Protein AF-A0A8D1FJR1-F1 (afdb_monomer)

Foldseek 3Di:
DVDDDDFKDADADPVQQPDDDPCQLVVLLVVLVVVCVPDDDDPPPRHPQQSVLSSCLSRCGNVDNPRDSVNVVVCRVPRIDGPDPVSVCVVCVVVVVVVVVVVVVVVVVVVVVVVVVVVVVVVVVVPPPDPPPPPDDDDDPDDPPDDDPDDDD

Solvent-accessible surface area (backbone atoms only — not comparable to full-atom values): 9271 Å² total; per-residue (Å²): 122,98,63,75,83,79,43,59,49,61,86,81,62,79,86,41,48,63,40,86,57,102,51,28,65,60,49,21,47,48,53,31,48,62,61,50,72,78,52,87,72,42,89,86,83,53,37,74,51,46,44,52,16,46,19,38,27,64,16,21,40,74,80,34,69,79,56,38,46,67,57,52,50,52,46,42,67,73,68,30,45,60,75,39,72,69,34,48,48,67,66,46,47,66,57,53,52,53,51,52,50,53,51,50,53,51,49,52,53,52,51,50,52,51,51,52,51,52,51,53,49,54,51,55,59,71,67,49,74,74,81,74,84,72,79,83,79,83,90,75,99,78,80,86,79,81,75,79,87,78,82,83,132

InterPro domains:
  IPR008496 TMEM222/RTE1 [PF05608] (1-80)
  IPR008496 TMEM222/RTE1 [PTHR20921] (1-108)

Sequence (153 aa):
MAFGKPAKYWKLDPAQVYASGPNAWDTAVHDASEEYKHRMHSLCCDNCHSHVALALNLMRYNNSTNWNMVTLCFFCLLYGKYVSIGAFVKTWLPFVLLLGIILTVSLVFNLRRGLHFVSHWSLRSSLCPLPRLVTHTHPGPDTLCWKSLSFPL

Organism: Sus scrofa (NCBI:txid9823)

pLDDT: mean 74.68, std 17.67, range [37.53, 96.38]

Secondary structure (DSSP, 8-state):
--S-S-SEE----GGG--SSSTTHHHHHHHHHHHHHTTSPPPTTTS-HHHHHHHHHHHTTGGG-S---HHHHHHHHHHHPEES-HHHHHHHHHHHHHHHHHHHHHHHHHHHHHHHHHHHHHHHHHHTS------------S------------

Radius of gyration: 33.85 Å; Cα contacts (8 Å, |Δi|>4): 89; chains: 1; bounding box: 92×32×69 Å

Structure (mmCIF, N/CA/C/O backbone):
data_AF-A0A8D1FJR1-F1
#
_entry.id   AF-A0A8D1FJR1-F1
#
loop_
_atom_site.group_PDB
_atom_site.id
_atom_site.type_symbol
_atom_site.label_atom_id
_atom_site.label_alt_id
_atom_site.label_comp_id
_atom_site.label_asym_id
_atom_site.label_entity_id
_atom_site.label_seq_id
_atom_site.pdbx_PDB_ins_code
_atom_site.Cartn_x
_atom_site.Cartn_y
_atom_site.Cartn_z
_atom_site.occupancy
_atom_site.B_iso_or_equiv
_atom_site.auth_seq_id
_atom_site.auth_comp_id
_atom_site.auth_asym_id
_atom_site.auth_atom_id
_atom_site.pdbx_PDB_model_num
ATOM 1 N N . MET A 1 1 ? -15.713 6.822 -6.556 1.00 45.91 1 MET A N 1
ATOM 2 C CA . MET A 1 1 ? -14.329 6.596 -6.084 1.00 45.91 1 MET A CA 1
ATOM 3 C C . MET A 1 1 ? -13.393 7.154 -7.143 1.00 45.91 1 MET A C 1
ATOM 5 O O . MET A 1 1 ? -13.550 6.785 -8.297 1.00 45.91 1 MET A O 1
ATOM 9 N N . ALA A 1 2 ? -12.495 8.076 -6.785 1.00 50.75 2 ALA A N 1
ATOM 10 C CA . ALA A 1 2 ? -11.534 8.666 -7.731 1.00 50.75 2 ALA A CA 1
ATOM 11 C C . ALA A 1 2 ? -10.435 7.673 -8.159 1.00 50.75 2 ALA A C 1
ATOM 13 O O . ALA A 1 2 ? -9.815 7.823 -9.206 1.00 50.75 2 ALA A O 1
ATOM 14 N N . PHE A 1 3 ? -10.233 6.626 -7.359 1.00 58.62 3 PHE A N 1
ATOM 15 C CA . PHE A 1 3 ? -9.315 5.532 -7.635 1.00 58.62 3 PHE A CA 1
ATOM 16 C C . PHE A 1 3 ? -10.096 4.355 -8.232 1.00 58.62 3 PHE A C 1
ATOM 18 O O . PHE A 1 3 ? -11.212 4.059 -7.800 1.00 58.62 3 PHE A O 1
ATOM 25 N N . GLY A 1 4 ? -9.531 3.723 -9.265 1.00 69.44 4 GLY A N 1
ATOM 26 C CA . GLY A 1 4 ? -10.130 2.569 -9.938 1.00 69.44 4 GLY A CA 1
ATOM 27 C C . GLY A 1 4 ? -10.248 1.336 -9.033 1.00 69.44 4 GLY A C 1
ATOM 28 O O . GLY A 1 4 ? -10.011 1.389 -7.828 1.00 69.44 4 GLY A O 1
ATOM 29 N N . LYS A 1 5 ? -10.602 0.186 -9.620 1.00 77.81 5 LYS A N 1
ATOM 30 C CA . LYS A 1 5 ? -10.722 -1.070 -8.862 1.00 77.81 5 LYS A CA 1
ATOM 31 C C . LYS A 1 5 ? -9.396 -1.404 -8.149 1.00 77.81 5 LYS A C 1
ATOM 33 O O . LYS A 1 5 ? -8.348 -1.336 -8.796 1.00 77.81 5 LYS A O 1
ATOM 38 N N . PRO A 1 6 ? -9.425 -1.789 -6.859 1.00 82.00 6 PRO A N 1
ATOM 39 C CA . PRO A 1 6 ? -8.216 -2.114 -6.113 1.00 82.00 6 PRO A CA 1
ATOM 40 C C . PRO A 1 6 ? -7.491 -3.303 -6.752 1.00 82.00 6 PRO A C 1
ATOM 42 O O . PRO A 1 6 ? -8.107 -4.304 -7.115 1.00 82.00 6 PRO A O 1
ATOM 45 N N . ALA A 1 7 ? -6.170 -3.193 -6.889 1.00 85.31 7 ALA A N 1
ATOM 46 C CA . ALA A 1 7 ? -5.325 -4.254 -7.443 1.00 85.31 7 ALA A CA 1
ATOM 47 C C . ALA A 1 7 ? -4.788 -5.207 -6.360 1.00 85.31 7 ALA A C 1
ATOM 49 O O . ALA A 1 7 ? -4.524 -6.382 -6.629 1.00 85.31 7 ALA A O 1
ATOM 50 N N . LYS A 1 8 ? -4.642 -4.699 -5.132 1.00 87.94 8 LYS A N 1
ATOM 51 C CA . LYS A 1 8 ? -4.019 -5.374 -3.993 1.00 87.94 8 LYS A CA 1
ATOM 52 C C . LYS A 1 8 ? -4.717 -4.954 -2.698 1.00 87.94 8 LYS A C 1
ATOM 54 O O . LYS A 1 8 ? -5.144 -3.808 -2.592 1.00 87.94 8 LYS A O 1
ATOM 59 N N . TYR A 1 9 ? -4.830 -5.864 -1.737 1.00 89.31 9 TYR A N 1
ATOM 60 C CA . TYR A 1 9 ? -5.407 -5.598 -0.417 1.00 89.31 9 TYR A CA 1
ATOM 61 C C . TYR A 1 9 ? -4.596 -6.290 0.676 1.00 89.31 9 TYR A C 1
ATOM 63 O O . TYR A 1 9 ? -4.046 -7.366 0.456 1.00 89.31 9 TYR A O 1
ATOM 71 N N . TRP A 1 10 ? -4.553 -5.700 1.865 1.00 90.06 10 TRP A N 1
ATOM 72 C CA . TRP A 1 10 ? -4.024 -6.341 3.064 1.00 90.06 10 TRP A CA 1
ATOM 73 C C . TRP A 1 10 ? -5.179 -6.540 4.046 1.00 90.06 10 TRP A C 1
ATOM 75 O O . TRP A 1 10 ? -5.860 -5.582 4.403 1.00 90.06 10 TRP A O 1
ATOM 85 N N . LYS A 1 11 ? -5.462 -7.798 4.402 1.00 89.25 11 LYS A N 1
ATOM 86 C CA . LYS A 1 11 ? -6.546 -8.139 5.328 1.00 89.25 11 LYS A CA 1
ATOM 87 C C . LYS A 1 11 ? -6.000 -8.103 6.753 1.00 89.25 11 LYS A C 1
ATOM 89 O O . LYS A 1 11 ? -5.075 -8.847 7.063 1.00 89.25 11 LYS A O 1
ATOM 94 N N . LEU A 1 12 ? -6.587 -7.245 7.578 1.00 88.25 12 LEU A N 1
ATOM 95 C CA . LEU A 1 12 ? -6.274 -7.122 8.997 1.00 88.25 12 LEU A CA 1
ATOM 96 C C . LEU A 1 12 ? -7.075 -8.144 9.810 1.00 88.25 12 LEU A C 1
ATOM 98 O O . LEU A 1 12 ? -8.168 -8.547 9.400 1.00 88.25 12 LEU A O 1
ATOM 102 N N . ASP A 1 13 ? -6.516 -8.563 10.939 1.00 87.62 13 ASP A N 1
ATOM 103 C CA . ASP A 1 13 ? -7.135 -9.499 11.872 1.00 87.62 13 ASP A CA 1
ATOM 104 C C . ASP A 1 13 ? -7.748 -8.727 13.055 1.00 87.62 13 ASP A C 1
ATOM 106 O O . ASP A 1 13 ? -7.003 -8.133 13.839 1.00 87.62 13 ASP A O 1
ATOM 110 N N . PRO A 1 14 ? -9.084 -8.732 13.221 1.00 84.12 14 PRO A N 1
ATOM 111 C CA . PRO A 1 14 ? -9.747 -8.061 14.338 1.00 84.12 14 PRO A CA 1
ATOM 112 C C . PRO A 1 14 ? -9.270 -8.530 15.719 1.00 84.12 14 PRO A C 1
ATOM 114 O O . PRO A 1 14 ? -9.342 -7.760 16.672 1.00 84.12 14 PRO A O 1
ATOM 117 N N . ALA A 1 15 ? -8.740 -9.754 15.843 1.00 84.75 15 ALA A N 1
ATOM 118 C CA . ALA A 1 15 ? -8.204 -10.259 17.108 1.00 84.75 15 ALA A CA 1
ATOM 119 C C . ALA A 1 15 ? -6.952 -9.499 17.586 1.00 84.75 15 ALA A C 1
ATOM 121 O O . ALA A 1 15 ? -6.578 -9.593 18.752 1.00 84.75 15 ALA A O 1
ATOM 122 N N . GLN A 1 16 ? -6.301 -8.733 16.704 1.00 84.00 16 GLN A N 1
ATOM 123 C CA . GLN A 1 16 ? -5.125 -7.924 17.034 1.00 84.00 16 GLN A CA 1
ATOM 124 C C . GLN A 1 16 ? -5.477 -6.528 17.576 1.00 84.00 16 GLN A C 1
ATOM 126 O O . GLN A 1 16 ? -4.577 -5.720 17.826 1.00 84.00 16 GLN A O 1
ATOM 131 N N . VAL A 1 17 ? -6.764 -6.225 17.758 1.00 86.00 17 VAL A N 1
ATOM 132 C CA . VAL A 1 17 ? -7.228 -4.995 18.408 1.00 86.00 17 VAL A CA 1
ATOM 133 C C . VAL A 1 17 ? -7.027 -5.107 19.910 1.00 86.00 17 VAL A C 1
ATOM 135 O O . VAL A 1 17 ? -7.557 -6.009 20.550 1.00 86.00 17 VAL A O 1
ATOM 138 N N . TYR A 1 18 ? -6.280 -4.163 20.479 1.00 79.94 18 TYR A N 1
ATOM 139 C CA . TYR A 1 18 ? -6.034 -4.122 21.921 1.00 79.94 18 TYR A CA 1
ATOM 140 C C . TYR A 1 18 ? -7.032 -3.221 22.668 1.00 79.94 18 TYR A C 1
ATOM 142 O O . TYR A 1 18 ? -7.154 -3.304 23.888 1.00 79.94 18 TYR A O 1
ATOM 150 N N . ALA A 1 19 ? -7.738 -2.332 21.963 1.00 70.81 19 ALA A N 1
ATOM 151 C CA . ALA A 1 19 ? -8.724 -1.447 22.573 1.00 70.81 19 ALA A CA 1
ATOM 152 C C . ALA A 1 19 ? -9.901 -2.235 23.191 1.00 70.81 19 ALA A C 1
ATOM 154 O O . ALA A 1 19 ? -10.455 -3.149 22.582 1.00 70.81 19 ALA A O 1
ATOM 155 N N . SER A 1 20 ? -10.265 -1.886 24.427 1.00 62.00 20 SER A N 1
ATOM 156 C CA . SER A 1 20 ? -11.249 -2.617 25.230 1.00 62.00 20 SER A CA 1
ATOM 157 C C . SER A 1 20 ? -12.675 -2.436 24.700 1.00 62.00 20 SER A C 1
ATOM 159 O O . SER A 1 20 ? -13.222 -1.338 24.761 1.00 62.00 20 SER A O 1
ATOM 161 N N . GLY A 1 21 ? -13.306 -3.523 24.251 1.00 67.81 21 GLY A N 1
ATOM 162 C CA . GLY A 1 21 ? -14.746 -3.587 23.983 1.00 67.81 21 GLY A CA 1
ATOM 163 C C . GLY A 1 21 ? -15.101 -4.313 22.678 1.00 67.81 21 GLY A C 1
ATOM 164 O O . GLY A 1 21 ? -14.324 -4.272 21.726 1.00 67.81 21 GLY A O 1
ATOM 165 N N . PRO A 1 22 ? -16.287 -4.949 22.593 1.00 70.62 22 PRO A N 1
ATOM 166 C CA . PRO A 1 22 ? -16.710 -5.722 21.417 1.00 70.62 22 PRO A CA 1
ATOM 167 C C . PRO A 1 22 ? -16.817 -4.887 20.129 1.00 70.62 22 PRO A C 1
ATOM 169 O O . PRO A 1 22 ? -16.775 -5.450 19.042 1.00 70.62 22 PRO A O 1
ATOM 172 N N . ASN A 1 23 ? -16.895 -3.557 20.254 1.00 82.44 23 ASN A N 1
ATOM 173 C CA . ASN A 1 23 ? -17.061 -2.618 19.141 1.00 82.44 23 ASN A CA 1
ATOM 174 C C . ASN A 1 23 ? -15.835 -1.713 18.931 1.00 82.44 23 ASN A C 1
ATOM 176 O O . ASN A 1 23 ? -15.922 -0.727 18.206 1.00 82.44 23 ASN A O 1
ATOM 180 N N . ALA A 1 24 ? -14.695 -2.007 19.567 1.00 83.88 24 ALA A N 1
ATOM 181 C CA . ALA A 1 24 ? -13.534 -1.116 19.552 1.00 83.88 24 ALA A CA 1
ATOM 182 C C . ALA A 1 24 ? -13.000 -0.829 18.135 1.00 83.88 24 ALA A C 1
ATOM 184 O O . ALA A 1 24 ? -12.530 0.274 17.862 1.00 83.88 24 ALA A O 1
ATOM 185 N N . TRP A 1 25 ? -13.120 -1.799 17.223 1.00 86.88 25 TRP A N 1
ATOM 186 C CA . TRP A 1 25 ? -12.813 -1.614 15.804 1.00 86.88 25 TRP A CA 1
ATOM 187 C C . TRP A 1 25 ? -13.731 -0.571 15.154 1.00 86.88 25 TRP A C 1
ATOM 189 O O . TRP A 1 25 ? -13.249 0.399 14.571 1.00 86.88 25 TRP A O 1
ATOM 199 N N . ASP A 1 26 ? -15.047 -0.752 15.279 1.00 87.12 26 ASP A N 1
ATOM 200 C CA . ASP A 1 26 ? -16.043 0.114 14.644 1.00 87.12 26 ASP A CA 1
ATOM 201 C C . ASP A 1 26 ? -16.015 1.528 15.225 1.00 87.12 26 ASP A C 1
ATOM 203 O O . ASP A 1 26 ? -16.068 2.499 14.472 1.00 87.12 26 ASP A O 1
ATOM 207 N N . THR A 1 27 ? -15.851 1.656 16.546 1.00 87.88 27 THR A N 1
ATOM 208 C CA . THR A 1 27 ? -15.680 2.950 17.216 1.00 87.88 27 THR A CA 1
ATOM 209 C C . THR A 1 27 ? -14.431 3.668 16.711 1.00 87.88 27 THR A C 1
ATOM 211 O O . THR A 1 27 ? -14.524 4.816 16.298 1.00 87.88 27 THR A O 1
ATOM 214 N N . ALA A 1 28 ? -13.281 2.994 16.632 1.00 86.69 28 ALA A N 1
ATOM 215 C CA . ALA A 1 28 ? -12.053 3.617 16.139 1.00 86.69 28 ALA A CA 1
ATOM 216 C C . ALA A 1 28 ? -12.146 4.051 14.664 1.00 86.69 28 ALA A C 1
ATOM 218 O O . ALA A 1 28 ? -11.612 5.094 14.285 1.00 86.69 28 ALA A O 1
ATOM 219 N N . VAL A 1 29 ? -12.828 3.269 13.819 1.00 87.56 29 VAL A N 1
ATOM 220 C CA . VAL A 1 29 ? -13.085 3.640 12.418 1.00 87.56 29 VAL A CA 1
ATOM 221 C C . VAL A 1 29 ? -14.044 4.830 12.333 1.00 87.56 29 VAL A C 1
ATOM 223 O O . VAL A 1 29 ? -13.835 5.724 11.506 1.00 87.56 29 VAL A O 1
ATOM 226 N N . HIS A 1 30 ? -15.076 4.861 13.178 1.00 87.38 30 HIS A N 1
ATOM 227 C CA . HIS A 1 30 ? -16.019 5.972 13.263 1.00 87.38 30 HIS A CA 1
ATOM 228 C C . HIS A 1 30 ? -15.320 7.261 13.705 1.00 87.38 30 HIS A C 1
ATOM 230 O O . HIS A 1 30 ? -15.387 8.257 12.990 1.00 87.38 30 HIS A O 1
ATOM 236 N N . ASP A 1 31 ? -14.558 7.213 14.796 1.00 85.31 31 ASP A N 1
ATOM 237 C CA . ASP A 1 31 ? -13.827 8.355 15.346 1.00 85.31 31 ASP A CA 1
ATOM 238 C C . ASP A 1 31 ? -12.796 8.898 14.349 1.00 85.31 31 ASP A C 1
ATOM 240 O O . ASP A 1 31 ? -12.714 10.104 14.119 1.00 85.31 31 ASP A O 1
ATOM 244 N N . ALA A 1 32 ? -12.058 8.016 13.663 1.00 85.12 32 ALA A N 1
ATOM 245 C CA . ALA A 1 32 ? -11.149 8.436 12.599 1.00 85.12 32 ALA A CA 1
ATOM 246 C C . ALA A 1 32 ? -11.890 9.129 11.443 1.00 85.12 32 ALA A C 1
ATOM 248 O O . ALA A 1 32 ? -11.370 10.068 10.842 1.00 85.12 32 ALA A O 1
ATOM 249 N N . SER A 1 33 ? -13.102 8.674 11.114 1.00 83.50 33 SER A N 1
ATOM 250 C CA . SER A 1 33 ? -13.932 9.282 10.065 1.00 83.50 33 SER A CA 1
ATOM 251 C C . SER A 1 33 ? -14.472 10.649 10.485 1.00 83.50 33 SER A C 1
ATOM 253 O O . SER A 1 33 ? -14.483 11.573 9.672 1.00 83.50 33 SER A O 1
ATOM 255 N N . GLU A 1 34 ? -14.857 10.798 11.752 1.00 82.12 34 GLU A N 1
ATOM 256 C CA . GLU A 1 34 ? -15.284 12.067 12.344 1.00 82.12 34 GLU A CA 1
ATOM 257 C C . GLU A 1 34 ? -14.145 13.094 12.395 1.00 82.12 34 GLU A C 1
ATOM 259 O O . GLU A 1 34 ? -14.374 14.266 12.106 1.00 82.12 34 GLU A O 1
ATOM 264 N N . GLU A 1 35 ? -12.913 12.665 12.671 1.00 77.44 35 GLU A N 1
ATOM 265 C CA . GLU A 1 35 ? -11.723 13.527 12.623 1.00 77.44 35 GLU A CA 1
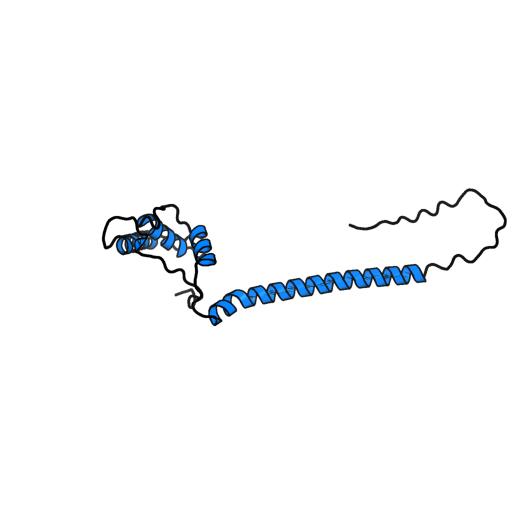ATOM 266 C C . GLU A 1 35 ? -11.411 13.978 11.184 1.00 77.44 35 GLU A C 1
ATOM 268 O O . GLU A 1 35 ? -11.132 15.149 10.912 1.00 77.44 35 GLU A O 1
ATOM 273 N N . TYR A 1 36 ? -11.506 13.060 10.218 1.00 69.94 36 TYR A N 1
ATOM 274 C CA . TYR A 1 36 ? -11.186 13.353 8.819 1.00 69.94 36 TYR A CA 1
ATOM 275 C C . TYR A 1 36 ? -12.276 14.131 8.071 1.00 69.94 36 TYR A C 1
ATOM 277 O O . TYR A 1 36 ? -11.968 14.743 7.046 1.00 69.94 36 TYR A O 1
ATOM 285 N N . LYS A 1 37 ? -13.525 14.187 8.562 1.00 69.19 37 LYS A N 1
ATOM 286 C CA . LYS A 1 37 ? -14.608 14.939 7.892 1.00 69.19 37 LYS A CA 1
ATOM 287 C C . LYS A 1 37 ? -14.371 16.452 7.857 1.00 69.19 37 LYS A C 1
ATOM 289 O O . LYS A 1 37 ? -14.886 17.129 6.972 1.00 69.19 37 LYS A O 1
ATOM 294 N N . HIS A 1 38 ? -13.590 16.974 8.803 1.00 63.31 38 HIS A N 1
ATOM 295 C CA . HIS A 1 38 ? -13.315 18.408 8.948 1.00 63.31 38 HIS A CA 1
ATOM 296 C C . HIS A 1 38 ? -12.029 18.859 8.239 1.00 63.31 38 HIS A C 1
ATOM 298 O O . HIS A 1 38 ? -11.741 20.053 8.177 1.00 63.31 38 HIS A O 1
ATOM 304 N N . ARG A 1 39 ? -11.240 17.926 7.686 1.00 54.97 39 ARG A N 1
ATOM 305 C CA . ARG A 1 39 ? -9.940 18.204 7.053 1.00 54.97 39 ARG A CA 1
ATOM 306 C C . ARG A 1 39 ? -10.097 18.201 5.524 1.00 54.97 39 ARG A C 1
ATOM 308 O O . ARG A 1 39 ? -10.525 17.214 4.926 1.00 54.97 39 ARG A O 1
ATOM 315 N N . MET A 1 40 ? -9.747 19.307 4.856 1.00 46.41 40 MET A N 1
ATOM 316 C CA . MET A 1 40 ? -9.672 19.341 3.386 1.00 46.41 40 MET A CA 1
ATOM 317 C C . MET A 1 40 ? -8.576 18.380 2.904 1.00 46.41 40 MET A C 1
ATOM 319 O O . MET A 1 40 ? -7.401 18.540 3.227 1.00 46.41 40 MET A O 1
ATOM 323 N N . HIS A 1 41 ? -8.969 17.371 2.127 1.00 51.88 41 HIS A N 1
ATOM 324 C CA . HIS A 1 41 ? -8.100 16.276 1.707 1.00 51.88 41 HIS A CA 1
ATOM 325 C C . HIS A 1 41 ? -7.152 16.713 0.580 1.00 51.88 41 HIS A C 1
ATOM 327 O O . HIS A 1 41 ? -7.589 17.001 -0.535 1.00 51.88 41 HIS A O 1
ATOM 333 N N . SER A 1 42 ? -5.843 16.702 0.839 1.00 49.53 42 SER A N 1
ATOM 334 C CA . SER A 1 42 ? -4.822 16.798 -0.211 1.00 49.53 42 SER A CA 1
ATOM 335 C C . SER A 1 42 ? -4.434 15.394 -0.672 1.00 49.53 42 SER A C 1
ATOM 337 O O . SER A 1 42 ? -3.891 14.612 0.108 1.00 49.53 42 SER A O 1
ATOM 339 N N . LEU A 1 43 ? -4.680 15.096 -1.955 1.00 53.94 43 LEU A N 1
ATOM 340 C CA . LEU A 1 43 ? -4.560 13.777 -2.605 1.00 53.94 43 LEU A CA 1
ATOM 341 C C . LEU A 1 43 ? -3.225 13.036 -2.348 1.00 53.94 43 LEU A C 1
ATOM 343 O O . LEU A 1 43 ? -3.182 11.811 -2.444 1.00 53.94 43 LEU A O 1
ATOM 347 N N . CYS A 1 44 ? -2.152 13.759 -2.005 1.00 46.28 44 CYS A N 1
ATOM 348 C CA . CYS A 1 44 ? -0.806 13.206 -1.838 1.00 46.28 44 CYS A CA 1
ATOM 349 C C . CYS A 1 44 ? -0.237 13.246 -0.406 1.00 46.28 44 CYS A C 1
ATOM 351 O O . CYS A 1 44 ? 0.674 12.470 -0.139 1.00 46.28 44 CYS A O 1
ATOM 353 N N . CYS A 1 45 ? -0.748 14.079 0.513 1.00 43.00 45 CYS A N 1
ATOM 354 C CA . CYS A 1 45 ? -0.094 14.303 1.822 1.00 43.00 45 CYS A CA 1
ATOM 355 C C . CYS A 1 45 ? -1.014 14.153 3.053 1.00 43.00 45 CYS A C 1
ATOM 357 O O . CYS A 1 45 ? -0.502 13.988 4.152 1.00 43.00 45 CYS A O 1
ATOM 359 N N . ASP A 1 46 ? -2.341 14.127 2.879 1.00 53.34 46 ASP A N 1
ATOM 360 C CA . ASP A 1 46 ? -3.342 13.858 3.933 1.00 53.34 46 ASP A CA 1
ATOM 361 C C . ASP A 1 46 ? -4.463 13.006 3.307 1.00 53.34 46 ASP A C 1
ATOM 363 O O . ASP A 1 46 ? -5.550 13.473 2.964 1.00 53.34 46 ASP A O 1
ATOM 367 N N . ASN A 1 47 ? -4.119 11.751 3.017 1.00 63.72 47 ASN A N 1
ATOM 368 C CA . ASN A 1 47 ? -4.900 10.838 2.187 1.00 63.72 47 ASN A CA 1
ATOM 369 C C . ASN A 1 47 ? -5.590 9.741 3.022 1.00 63.72 47 ASN A C 1
ATOM 371 O O . ASN A 1 47 ? -5.510 9.695 4.250 1.00 63.72 47 ASN A O 1
ATOM 375 N N . CYS A 1 48 ? -6.224 8.807 2.314 1.00 69.56 48 CYS A N 1
ATOM 376 C CA . CYS A 1 48 ? -6.902 7.634 2.861 1.00 69.56 48 CYS A CA 1
ATOM 377 C C . CYS A 1 48 ? -6.001 6.777 3.771 1.00 69.56 48 CYS A C 1
ATOM 379 O O . CYS A 1 48 ? -6.485 6.146 4.701 1.00 69.56 48 CYS A O 1
ATOM 381 N N . HIS A 1 49 ? -4.690 6.739 3.526 1.00 77.50 49 HIS A N 1
ATOM 382 C CA . HIS A 1 49 ? -3.746 5.979 4.342 1.00 77.50 49 HIS A CA 1
ATOM 383 C C . HIS A 1 49 ? -3.456 6.644 5.690 1.00 77.50 49 HIS A C 1
ATOM 385 O O . HIS A 1 49 ? -3.221 5.917 6.649 1.00 77.50 49 HIS A O 1
ATOM 391 N N . SER A 1 50 ? -3.501 7.978 5.809 1.00 79.00 50 SER A N 1
ATOM 392 C CA . SER A 1 50 ? -3.408 8.613 7.135 1.00 79.00 50 SER A CA 1
ATOM 393 C C . SER A 1 50 ? -4.685 8.412 7.948 1.00 79.00 50 SER A C 1
ATOM 395 O O . SER A 1 50 ? -4.591 8.202 9.152 1.00 79.00 50 SER A O 1
ATOM 397 N N . HIS A 1 51 ? -5.858 8.377 7.303 1.00 83.38 51 HIS A N 1
ATOM 398 C CA . HIS A 1 51 ? -7.112 7.981 7.961 1.00 83.38 51 HIS A CA 1
ATOM 399 C C . HIS A 1 51 ? -7.037 6.547 8.499 1.00 83.38 51 HIS A C 1
ATOM 401 O O . HIS A 1 51 ? -7.292 6.316 9.679 1.00 83.38 51 HIS A O 1
ATOM 407 N N . VAL A 1 52 ? -6.582 5.597 7.675 1.00 85.75 52 VAL A N 1
ATOM 408 C CA . VAL A 1 52 ? -6.371 4.207 8.113 1.00 85.75 52 VAL A CA 1
ATOM 409 C C . VAL A 1 52 ? -5.325 4.131 9.230 1.00 85.75 52 VAL A C 1
ATOM 411 O O . VAL A 1 52 ? -5.520 3.397 10.194 1.00 85.75 52 VAL A O 1
ATOM 414 N N . ALA A 1 53 ? -4.237 4.901 9.150 1.00 87.81 53 ALA A N 1
ATOM 415 C CA . ALA A 1 53 ? -3.224 4.949 10.204 1.00 87.81 53 ALA A CA 1
ATOM 416 C C . ALA A 1 53 ? -3.798 5.471 11.528 1.00 87.81 53 ALA A C 1
ATOM 418 O O . ALA A 1 53 ? -3.532 4.892 12.579 1.00 87.81 53 ALA A O 1
ATOM 419 N N . LEU A 1 54 ? -4.617 6.525 11.477 1.00 86.44 54 LEU A N 1
ATOM 420 C CA . LEU A 1 54 ? -5.302 7.068 12.644 1.00 86.44 54 LEU A CA 1
ATOM 421 C C . LEU A 1 54 ? -6.238 6.030 13.267 1.00 86.44 54 LEU A C 1
ATOM 423 O O . LEU A 1 54 ? -6.139 5.783 14.465 1.00 86.44 54 LEU A O 1
ATOM 427 N N . ALA A 1 55 ? -7.077 5.369 12.464 1.00 87.56 55 ALA A N 1
ATOM 428 C CA . ALA A 1 55 ? -7.959 4.313 12.954 1.00 87.56 55 ALA A CA 1
ATOM 429 C C . ALA A 1 55 ? -7.163 3.195 13.651 1.00 87.56 55 ALA A C 1
ATOM 431 O O . ALA A 1 55 ? -7.514 2.780 14.755 1.00 87.56 55 ALA A O 1
ATOM 432 N N . LEU A 1 56 ? -6.051 2.748 13.050 1.00 88.06 56 LEU A N 1
ATOM 433 C CA . LEU A 1 56 ? -5.176 1.720 13.628 1.00 88.06 56 LEU A CA 1
ATOM 434 C C . LEU A 1 56 ? -4.527 2.155 14.946 1.00 88.06 56 LEU A C 1
ATOM 436 O O . LEU A 1 56 ? -4.389 1.340 15.860 1.00 88.06 56 LEU A O 1
ATOM 440 N N . ASN A 1 57 ? -4.159 3.432 15.060 1.00 89.06 57 ASN A N 1
ATOM 441 C CA . ASN A 1 57 ? -3.627 4.002 16.294 1.00 89.06 57 ASN A CA 1
ATOM 442 C C . ASN A 1 57 ? -4.690 4.068 17.396 1.00 89.06 57 ASN A C 1
ATOM 444 O O . ASN A 1 57 ? -4.402 3.679 18.527 1.00 89.06 57 ASN A O 1
ATOM 448 N N . LEU A 1 58 ? -5.915 4.497 17.069 1.00 86.69 58 LEU A N 1
ATOM 449 C CA . LEU A 1 58 ? -7.035 4.576 18.015 1.00 86.69 58 LEU A CA 1
ATOM 450 C C . LEU A 1 58 ? -7.409 3.195 18.572 1.00 86.69 58 LEU A C 1
ATOM 452 O O . LEU A 1 58 ? -7.590 3.042 19.778 1.00 86.69 58 LEU A O 1
ATOM 456 N N . MET A 1 59 ? -7.433 2.163 17.723 1.00 88.38 59 MET A N 1
ATOM 457 C CA . MET A 1 59 ? -7.717 0.786 18.153 1.00 88.38 59 MET A CA 1
ATOM 458 C C . MET A 1 59 ? -6.504 0.054 18.758 1.00 88.38 59 MET A C 1
ATOM 460 O O . MET A 1 59 ? -6.613 -1.113 19.146 1.00 88.38 59 MET A O 1
ATOM 464 N N . ARG A 1 60 ? -5.338 0.717 18.830 1.00 86.75 60 ARG A N 1
ATOM 465 C CA . ARG A 1 60 ? -4.062 0.140 19.288 1.00 86.75 60 ARG A CA 1
ATOM 466 C C . ARG A 1 60 ? -3.748 -1.191 18.599 1.00 86.75 60 ARG A C 1
ATOM 468 O O . ARG A 1 60 ? -3.399 -2.177 19.254 1.00 86.75 60 ARG A O 1
ATOM 475 N N . TYR A 1 61 ? -3.914 -1.228 17.278 1.00 87.62 61 TYR A N 1
ATOM 476 C CA . TYR A 1 61 ? -3.744 -2.446 16.492 1.00 87.62 61 TYR A CA 1
ATOM 477 C C . TYR A 1 61 ? -2.323 -3.002 16.663 1.00 87.62 61 TYR A C 1
ATOM 479 O O . TYR A 1 61 ? -1.338 -2.270 16.517 1.00 87.62 61 TYR A O 1
ATOM 487 N N . ASN A 1 62 ? -2.219 -4.295 16.981 1.00 87.81 62 ASN A N 1
ATOM 488 C CA . ASN A 1 62 ? -0.965 -4.984 17.302 1.00 87.81 62 ASN A CA 1
ATOM 489 C C . ASN A 1 62 ? -0.173 -4.320 18.452 1.00 87.81 62 ASN A C 1
ATOM 491 O O . ASN A 1 62 ? 1.054 -4.242 18.416 1.00 87.81 62 ASN A O 1
ATOM 495 N N . ASN A 1 63 ? -0.886 -3.778 19.447 1.00 86.62 63 ASN A N 1
ATOM 496 C CA . ASN A 1 63 ? -0.331 -3.040 20.586 1.00 86.62 63 ASN A CA 1
ATOM 497 C C . ASN A 1 63 ? 0.575 -1.850 20.190 1.00 86.62 63 ASN A C 1
ATOM 499 O O . ASN A 1 63 ? 1.462 -1.454 20.944 1.00 86.62 63 ASN A O 1
ATOM 503 N N . SER A 1 64 ? 0.347 -1.265 19.009 1.00 84.94 64 SER A N 1
ATOM 504 C CA . SER A 1 64 ? 1.091 -0.110 18.503 1.00 84.94 64 SER A CA 1
ATOM 505 C C . SER A 1 64 ? 0.173 1.090 18.279 1.00 84.94 64 SER A C 1
ATOM 507 O O . SER A 1 64 ? -0.969 0.944 17.848 1.00 84.94 64 SER A O 1
ATOM 509 N N . THR A 1 65 ? 0.700 2.284 18.552 1.00 85.94 65 THR A N 1
ATOM 510 C CA . THR A 1 65 ? 0.058 3.589 18.307 1.00 85.94 65 THR A CA 1
ATOM 511 C C . THR A 1 65 ? 0.894 4.478 17.382 1.00 85.94 65 THR A C 1
ATOM 513 O O . THR A 1 65 ? 0.703 5.692 17.343 1.00 85.94 65 THR A O 1
ATOM 516 N N . ASN A 1 66 ? 1.855 3.893 16.660 1.00 87.81 66 ASN A N 1
ATOM 517 C CA . ASN A 1 66 ? 2.745 4.610 15.743 1.00 87.81 66 ASN A CA 1
ATOM 518 C C . ASN A 1 66 ? 2.557 4.182 14.276 1.00 87.81 66 ASN A C 1
ATOM 520 O O . ASN A 1 66 ? 3.497 4.142 13.482 1.00 87.81 66 ASN A O 1
ATOM 524 N N . TRP A 1 67 ? 1.331 3.828 13.900 1.00 87.88 67 TRP A N 1
ATOM 525 C CA . TRP A 1 67 ? 0.961 3.607 12.509 1.00 87.88 67 TRP A CA 1
ATOM 526 C C . TRP A 1 67 ? 1.031 4.929 11.743 1.00 87.88 67 TRP A C 1
ATOM 528 O O . TRP A 1 67 ? 0.528 5.958 12.196 1.00 87.88 67 TRP A O 1
ATOM 538 N N . ASN A 1 68 ? 1.658 4.895 10.569 1.00 87.00 68 ASN A N 1
ATOM 539 C CA . ASN A 1 68 ? 1.751 6.013 9.635 1.00 87.00 68 ASN A CA 1
ATOM 540 C C . ASN A 1 68 ? 1.550 5.502 8.194 1.00 87.00 68 ASN A C 1
ATOM 542 O O . ASN A 1 68 ? 1.522 4.288 7.953 1.00 87.00 68 ASN A O 1
ATOM 546 N N . MET A 1 69 ? 1.423 6.413 7.222 1.00 83.75 69 MET A N 1
ATOM 547 C CA . MET A 1 69 ? 1.221 6.033 5.817 1.00 83.75 69 MET A CA 1
ATOM 548 C C . MET A 1 69 ? 2.348 5.164 5.245 1.00 83.75 69 MET A C 1
ATOM 550 O O . MET A 1 69 ? 2.080 4.262 4.454 1.00 83.75 69 MET A O 1
ATOM 554 N N . VAL A 1 70 ? 3.603 5.438 5.614 1.00 84.44 70 VAL A N 1
ATOM 555 C CA . VAL A 1 70 ? 4.782 4.722 5.104 1.00 84.44 70 VAL A CA 1
ATOM 556 C C . VAL A 1 70 ? 4.773 3.284 5.605 1.00 84.44 70 VAL A C 1
ATOM 558 O O . VAL A 1 70 ? 4.917 2.360 4.807 1.00 84.44 70 VAL A O 1
ATOM 561 N N . THR A 1 71 ? 4.514 3.085 6.897 1.00 86.75 71 THR A N 1
ATOM 562 C CA . THR A 1 71 ? 4.338 1.764 7.501 1.00 86.75 71 THR A CA 1
ATOM 563 C C . THR A 1 71 ? 3.200 1.025 6.803 1.00 86.75 71 THR A C 1
ATOM 565 O O . THR A 1 71 ? 3.387 -0.098 6.351 1.00 86.75 71 THR A O 1
ATOM 568 N N . LEU A 1 72 ? 2.045 1.663 6.589 1.00 86.88 72 LEU A N 1
ATOM 569 C CA . LEU A 1 72 ? 0.935 1.030 5.869 1.00 86.88 72 LEU A CA 1
ATOM 570 C C . LEU A 1 72 ? 1.278 0.657 4.429 1.00 86.88 72 LEU A C 1
ATOM 572 O O . LEU A 1 72 ? 0.904 -0.424 3.977 1.00 86.88 72 LEU A O 1
ATOM 576 N N . CYS A 1 73 ? 2.001 1.521 3.719 1.00 86.25 73 CYS A N 1
ATOM 577 C CA . CYS A 1 73 ? 2.475 1.239 2.371 1.00 86.25 73 CYS A CA 1
ATOM 578 C C . CYS A 1 73 ? 3.394 0.013 2.377 1.00 86.25 73 CYS A C 1
ATOM 580 O O . CYS A 1 73 ? 3.170 -0.928 1.620 1.00 86.25 73 CYS A O 1
ATOM 582 N N . PHE A 1 74 ? 4.363 -0.030 3.291 1.00 87.75 74 PHE A N 1
ATOM 583 C CA . PHE A 1 74 ? 5.294 -1.144 3.433 1.00 87.75 74 PHE A CA 1
ATOM 584 C C . PHE A 1 74 ? 4.582 -2.467 3.747 1.00 87.75 74 PHE A C 1
ATOM 586 O O . PHE A 1 74 ? 4.819 -3.474 3.079 1.00 87.75 74 PHE A O 1
ATOM 593 N N . PHE A 1 75 ? 3.641 -2.463 4.693 1.00 87.50 75 PHE A N 1
ATOM 594 C CA . PHE A 1 75 ? 2.853 -3.652 5.015 1.00 87.50 75 PHE A CA 1
ATOM 595 C C . PHE A 1 75 ? 1.949 -4.078 3.848 1.00 87.50 75 PHE A C 1
ATOM 597 O O . PHE A 1 75 ? 1.884 -5.264 3.535 1.00 87.50 75 PHE A O 1
ATOM 604 N N . CYS A 1 76 ? 1.327 -3.146 3.121 1.00 86.94 76 CYS A N 1
ATOM 605 C CA . CYS A 1 76 ? 0.585 -3.465 1.895 1.00 86.94 76 CYS A CA 1
ATOM 606 C C . CYS A 1 76 ? 1.494 -4.014 0.777 1.00 86.94 76 CYS A C 1
ATOM 608 O O . CYS A 1 76 ? 1.072 -4.854 -0.027 1.00 86.94 76 CYS A O 1
ATOM 610 N N . LEU A 1 77 ? 2.748 -3.562 0.694 1.00 85.88 77 LEU A N 1
ATOM 611 C CA . LEU A 1 77 ? 3.727 -4.050 -0.276 1.00 85.88 77 LEU A CA 1
ATOM 612 C C . LEU A 1 77 ? 4.195 -5.473 0.051 1.00 85.88 77 LEU A C 1
ATOM 614 O O . LEU A 1 77 ? 4.226 -6.299 -0.860 1.00 85.88 77 LEU A O 1
ATOM 618 N N . LEU A 1 78 ? 4.471 -5.786 1.316 1.00 86.19 78 LEU A N 1
ATOM 619 C CA . LEU A 1 78 ? 4.954 -7.111 1.719 1.00 86.19 78 LEU A CA 1
ATOM 620 C C . LEU A 1 78 ? 3.834 -8.132 1.956 1.00 86.19 78 LEU A C 1
ATOM 622 O O . LEU A 1 78 ? 3.897 -9.240 1.433 1.00 86.19 78 LEU A O 1
ATOM 626 N N . TYR A 1 79 ? 2.796 -7.758 2.704 1.00 88.56 79 TYR A N 1
ATOM 627 C CA . TYR A 1 79 ? 1.718 -8.657 3.138 1.00 88.56 79 TYR A CA 1
ATOM 628 C C . TYR A 1 79 ? 0.437 -8.534 2.310 1.00 88.56 79 TYR A C 1
ATOM 630 O O . TYR A 1 79 ? -0.528 -9.269 2.529 1.00 88.56 79 TYR A O 1
ATOM 638 N N . GLY A 1 80 ? 0.387 -7.599 1.360 1.00 87.88 80 GLY A N 1
ATOM 639 C CA . GLY A 1 80 ? -0.786 -7.452 0.512 1.00 87.88 80 GLY A CA 1
ATOM 640 C C . GLY A 1 80 ? -0.935 -8.616 -0.473 1.00 87.88 80 GLY A C 1
ATOM 641 O O . GLY A 1 80 ? 0.024 -9.059 -1.107 1.00 87.88 80 GLY A O 1
ATOM 64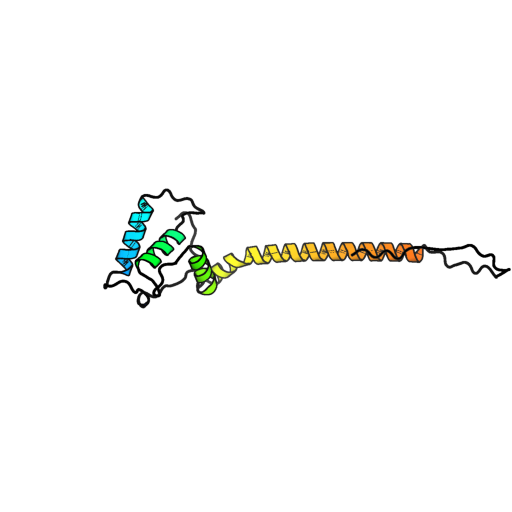2 N N . LYS A 1 81 ? -2.173 -9.054 -0.675 1.00 90.88 81 LYS A N 1
ATOM 643 C CA . LYS A 1 81 ? -2.569 -10.060 -1.656 1.00 90.88 81 LYS A CA 1
ATOM 644 C C . LYS A 1 81 ? -3.155 -9.383 -2.892 1.00 90.88 81 LYS A C 1
ATOM 646 O O . LYS A 1 81 ? -3.959 -8.457 -2.783 1.00 90.88 81 LYS A O 1
ATOM 651 N N . TYR A 1 82 ? -2.754 -9.837 -4.078 1.00 91.12 82 TYR A N 1
ATOM 652 C CA . TYR A 1 82 ? -3.346 -9.366 -5.332 1.00 91.12 82 TYR A CA 1
ATOM 653 C C . TYR A 1 82 ? -4.770 -9.900 -5.484 1.00 91.12 82 TYR A C 1
ATOM 655 O O . TYR A 1 82 ? -5.046 -11.058 -5.169 1.00 91.12 82 TYR A O 1
ATOM 663 N N . VAL A 1 83 ? -5.673 -9.060 -5.995 1.00 90.44 83 VAL A N 1
ATOM 664 C CA . VAL A 1 83 ? -7.073 -9.451 -6.243 1.00 90.44 83 VAL A CA 1
ATOM 665 C C . VAL A 1 83 ? -7.163 -10.496 -7.357 1.00 90.44 83 VAL A C 1
ATOM 667 O O . VAL A 1 83 ? -8.033 -11.360 -7.334 1.00 90.44 83 VAL A O 1
ATOM 670 N N . SER A 1 84 ? -6.255 -10.436 -8.332 1.00 90.81 84 SER A N 1
ATOM 671 C CA . SER A 1 84 ? -6.153 -11.404 -9.424 1.00 90.81 84 SER A CA 1
ATOM 672 C C . SER A 1 84 ? -4.751 -11.403 -10.034 1.00 90.81 84 SER A C 1
ATOM 674 O O . SER A 1 84 ? -3.984 -10.453 -9.858 1.00 90.81 84 SER A O 1
ATOM 676 N N . ILE A 1 85 ? -4.440 -12.435 -10.822 1.00 89.62 85 ILE A N 1
ATOM 677 C CA . ILE A 1 85 ? -3.221 -12.474 -11.646 1.00 89.62 85 ILE A CA 1
ATOM 678 C C . ILE A 1 85 ? -3.210 -11.294 -12.631 1.00 89.62 85 ILE A C 1
ATOM 680 O O . ILE A 1 85 ? -2.181 -10.653 -12.819 1.00 89.62 85 ILE A O 1
ATOM 684 N N . GLY A 1 86 ? -4.368 -10.933 -13.195 1.00 88.69 86 GLY A N 1
ATOM 685 C CA . GLY A 1 86 ? -4.491 -9.764 -14.070 1.00 88.69 86 GLY A CA 1
ATOM 686 C C . GLY A 1 86 ? -4.117 -8.454 -13.371 1.00 88.69 86 GLY A C 1
ATOM 687 O O . GLY A 1 86 ? -3.458 -7.606 -13.968 1.00 88.69 86 GLY A O 1
ATOM 688 N N . ALA A 1 87 ? -4.468 -8.303 -12.090 1.00 88.00 87 ALA A N 1
ATOM 689 C CA . ALA A 1 87 ? -4.052 -7.156 -11.287 1.00 88.00 87 ALA A CA 1
ATOM 690 C C . ALA A 1 87 ? -2.532 -7.140 -11.057 1.00 88.00 87 ALA A C 1
ATOM 692 O O . ALA A 1 87 ? -1.918 -6.090 -11.216 1.00 88.00 87 ALA A O 1
ATOM 693 N N . PHE A 1 88 ? -1.920 -8.295 -10.769 1.00 89.19 88 PHE A N 1
ATOM 694 C CA . PHE A 1 88 ? -0.462 -8.421 -10.656 1.00 89.19 88 PHE A CA 1
ATOM 695 C C . PHE A 1 88 ? 0.244 -7.985 -11.945 1.00 89.19 88 PHE A C 1
ATOM 697 O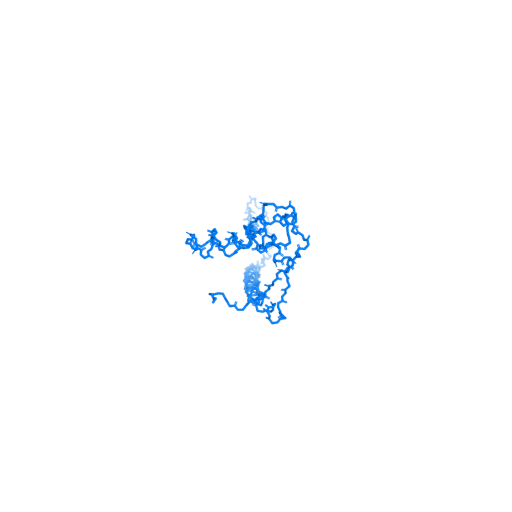 O . PHE A 1 88 ? 1.109 -7.111 -11.911 1.00 89.19 88 PHE A O 1
ATOM 704 N N . VAL A 1 89 ? -0.174 -8.533 -13.091 1.00 88.94 89 VAL A N 1
ATOM 705 C CA . VAL A 1 89 ? 0.405 -8.180 -14.395 1.00 88.94 89 VAL A CA 1
ATOM 706 C C . VAL A 1 89 ? 0.223 -6.691 -14.664 1.00 88.94 89 VAL A C 1
ATOM 708 O O . VAL A 1 89 ? 1.189 -6.013 -14.988 1.00 88.94 89 VAL A O 1
ATOM 711 N N . LYS A 1 90 ? -0.976 -6.137 -14.456 1.00 87.19 90 LYS A N 1
ATOM 712 C CA . LYS A 1 90 ? -1.234 -4.708 -14.684 1.00 87.19 90 LYS A CA 1
ATOM 713 C C . LYS A 1 90 ? -0.378 -3.794 -13.799 1.00 87.19 90 LYS A C 1
ATOM 715 O O . LYS A 1 90 ? -0.017 -2.708 -14.242 1.00 87.19 90 LYS A O 1
ATOM 720 N N . THR A 1 91 ? -0.043 -4.222 -12.582 1.00 87.88 91 THR A N 1
ATOM 721 C CA . THR A 1 91 ? 0.838 -3.474 -11.675 1.00 87.88 91 THR A CA 1
ATOM 722 C C . THR A 1 91 ? 2.305 -3.517 -12.116 1.00 87.88 91 THR A C 1
ATOM 724 O O . THR A 1 91 ? 2.952 -2.475 -12.124 1.00 87.88 91 THR A O 1
ATOM 727 N N . TRP A 1 92 ? 2.839 -4.684 -12.493 1.00 90.75 92 TRP A N 1
ATOM 728 C CA . TRP A 1 92 ? 4.281 -4.850 -12.744 1.00 90.75 92 TRP A CA 1
ATOM 729 C C . TRP A 1 92 ? 4.700 -4.685 -14.206 1.00 90.75 92 TRP A C 1
ATOM 731 O O . TRP A 1 92 ? 5.809 -4.227 -14.474 1.00 90.75 92 TRP A O 1
ATOM 741 N N . LEU A 1 93 ? 3.826 -5.016 -15.157 1.00 91.00 93 LEU A N 1
ATOM 742 C CA . LEU A 1 93 ? 4.114 -4.973 -16.591 1.00 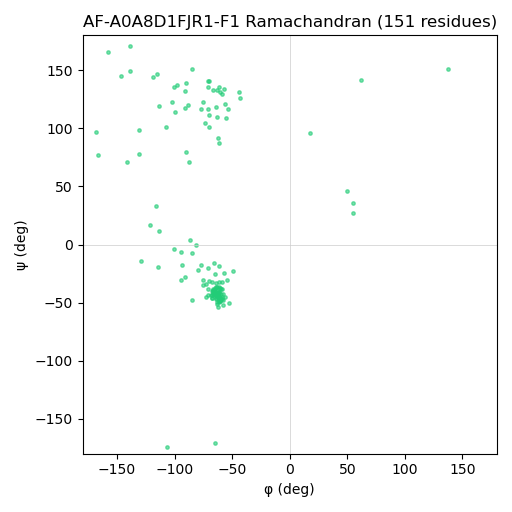91.00 93 LEU A CA 1
ATOM 743 C C . LEU A 1 93 ? 4.658 -3.617 -17.075 1.00 91.00 93 LEU A C 1
ATOM 745 O O . LEU A 1 93 ? 5.704 -3.631 -17.721 1.00 91.00 93 LEU A O 1
ATOM 749 N N . PRO A 1 94 ? 4.041 -2.452 -16.778 1.00 90.81 94 PRO A N 1
ATOM 750 C CA . PRO A 1 94 ? 4.569 -1.177 -17.268 1.00 90.81 94 PRO A CA 1
ATOM 751 C C . PRO A 1 94 ? 5.977 -0.890 -16.734 1.00 90.81 94 PRO A C 1
ATOM 753 O O . PRO A 1 94 ? 6.821 -0.414 -17.484 1.00 90.81 94 PRO A O 1
ATOM 756 N N . PHE A 1 95 ? 6.257 -1.236 -15.474 1.00 92.25 95 PHE A N 1
ATOM 757 C CA . PHE A 1 95 ? 7.574 -1.051 -14.865 1.00 92.25 95 PHE A CA 1
ATOM 758 C C . PHE A 1 95 ? 8.636 -1.960 -15.498 1.00 92.25 95 PHE A C 1
ATOM 760 O O . PHE A 1 95 ? 9.710 -1.489 -15.868 1.00 92.25 95 PHE A O 1
ATOM 767 N N . VAL A 1 96 ? 8.320 -3.247 -15.684 1.00 94.62 96 VAL A N 1
ATOM 768 C CA . VAL A 1 96 ? 9.223 -4.219 -16.323 1.00 94.62 96 VAL A CA 1
ATOM 769 C C . VAL A 1 96 ? 9.513 -3.834 -17.775 1.00 94.62 96 VAL A C 1
ATOM 771 O O . VAL A 1 96 ? 10.663 -3.899 -18.202 1.00 94.62 96 VAL A O 1
ATOM 774 N N . LEU A 1 97 ? 8.502 -3.382 -18.524 1.00 94.62 97 LEU A N 1
ATOM 775 C CA . LEU A 1 97 ? 8.684 -2.913 -19.900 1.00 94.62 97 LEU A CA 1
ATOM 776 C C . LEU A 1 97 ? 9.606 -1.689 -19.964 1.00 94.62 97 LEU A C 1
ATOM 778 O O . LEU A 1 97 ? 10.51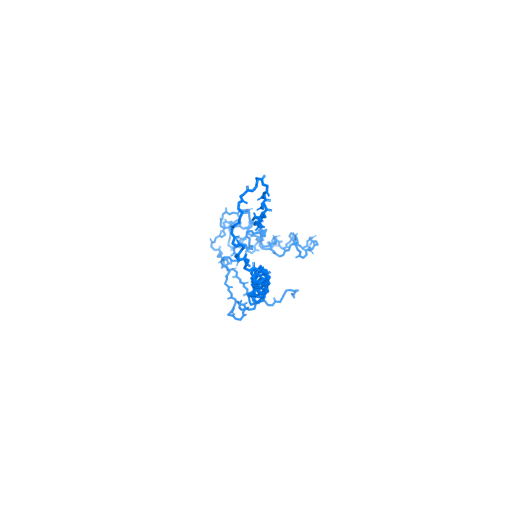9 -1.655 -20.787 1.00 94.62 97 LEU A O 1
ATOM 782 N N . LEU A 1 98 ? 9.410 -0.710 -19.078 1.00 95.06 98 LEU A N 1
ATOM 783 C CA . LEU A 1 98 ? 10.226 0.506 -19.035 1.00 95.06 98 LEU A CA 1
ATOM 784 C C . LEU A 1 98 ? 11.688 0.184 -18.683 1.00 95.06 98 LEU A C 1
ATOM 786 O O . LEU A 1 98 ? 12.602 0.642 -19.367 1.00 95.06 98 LEU A O 1
ATOM 790 N N . LEU A 1 99 ? 11.914 -0.678 -17.686 1.00 95.44 99 LEU A N 1
ATOM 791 C CA . LEU A 1 99 ? 13.247 -1.192 -17.357 1.00 95.44 99 LEU A CA 1
ATOM 792 C C . LEU A 1 99 ? 13.889 -1.926 -18.537 1.00 95.44 99 LEU A C 1
ATOM 794 O O . LEU A 1 99 ? 15.052 -1.678 -18.849 1.00 95.44 99 LEU A O 1
ATOM 798 N N . GLY A 1 100 ? 13.137 -2.791 -19.220 1.00 95.81 100 GLY A N 1
ATOM 799 C CA . GLY A 1 100 ? 13.612 -3.504 -20.404 1.00 95.81 100 GLY A CA 1
ATOM 800 C C . GLY A 1 100 ? 14.074 -2.554 -21.512 1.00 95.81 100 GLY A C 1
ATOM 801 O O . GLY A 1 100 ? 15.147 -2.752 -22.083 1.00 95.81 100 GLY A O 1
ATOM 802 N N . ILE A 1 101 ? 13.321 -1.479 -21.769 1.00 96.38 101 ILE A N 1
ATOM 803 C CA . ILE A 1 101 ? 13.693 -0.442 -22.743 1.00 96.38 101 ILE A CA 1
ATOM 804 C C . ILE A 1 101 ? 14.985 0.260 -22.313 1.00 96.38 101 ILE A C 1
ATOM 806 O O . ILE A 1 101 ? 15.917 0.354 -23.110 1.00 96.38 101 ILE A O 1
ATOM 810 N N . ILE A 1 102 ? 15.075 0.710 -21.057 1.00 96.31 102 ILE A N 1
ATOM 811 C CA . ILE A 1 102 ? 16.260 1.410 -20.536 1.00 96.31 102 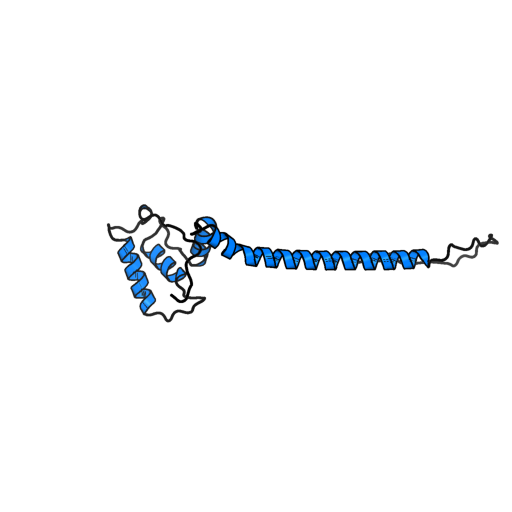ILE A CA 1
ATOM 812 C C . ILE A 1 102 ? 17.508 0.531 -20.650 1.00 96.31 102 ILE A C 1
ATOM 814 O O . ILE A 1 102 ? 18.543 0.991 -21.137 1.00 96.31 102 ILE A O 1
ATOM 818 N N . LEU A 1 103 ? 17.416 -0.734 -20.235 1.00 96.12 103 LEU A N 1
ATOM 819 C CA . LEU A 1 103 ? 18.526 -1.682 -20.301 1.00 96.12 103 LEU A CA 1
ATOM 820 C C . LEU A 1 103 ? 18.952 -1.950 -21.746 1.00 96.12 103 LEU A C 1
ATOM 822 O O . LEU A 1 103 ? 20.144 -1.923 -22.043 1.00 96.12 103 LEU A O 1
ATOM 826 N N . THR A 1 104 ? 17.994 -2.135 -22.656 1.00 95.19 104 THR A N 1
ATOM 827 C CA . THR A 1 104 ? 18.276 -2.379 -24.077 1.00 95.19 104 THR A CA 1
ATOM 828 C C . THR A 1 104 ? 18.952 -1.172 -24.725 1.00 95.19 104 THR A C 1
ATOM 830 O O . THR A 1 104 ? 19.979 -1.323 -25.384 1.00 95.19 104 THR A O 1
ATOM 833 N N . VAL A 1 105 ? 18.432 0.039 -24.504 1.00 95.31 105 VAL A N 1
ATOM 834 C CA . VAL A 1 105 ? 19.028 1.280 -25.025 1.00 95.31 105 VAL A CA 1
ATOM 835 C C . VAL A 1 105 ? 20.432 1.478 -24.461 1.00 95.31 105 VAL A C 1
ATOM 837 O O . VAL A 1 105 ? 21.363 1.756 -25.217 1.00 95.31 105 VAL A O 1
ATOM 840 N N . SER A 1 106 ? 20.604 1.276 -23.153 1.00 94.50 106 SER A N 1
ATOM 841 C CA . SER A 1 106 ? 21.905 1.384 -22.490 1.00 94.50 106 SER A CA 1
ATOM 842 C C . SER A 1 106 ? 22.899 0.382 -23.072 1.00 94.50 106 SER A C 1
ATOM 844 O O . SER A 1 106 ? 24.021 0.755 -23.410 1.00 94.50 106 SER A O 1
ATOM 846 N N . LEU A 1 107 ? 22.495 -0.876 -23.252 1.00 94.50 107 LEU A N 1
ATOM 847 C CA . LEU A 1 107 ? 23.336 -1.915 -23.841 1.00 94.50 107 LEU A CA 1
ATOM 848 C C . LEU A 1 107 ? 23.738 -1.564 -25.277 1.00 94.50 107 LEU A C 1
ATOM 850 O O . LEU A 1 107 ? 24.924 -1.568 -25.594 1.00 94.50 107 LEU A O 1
ATOM 854 N N . VAL A 1 108 ? 22.781 -1.188 -26.130 1.00 93.38 108 VAL A N 1
ATOM 855 C CA . VAL A 1 108 ? 23.050 -0.793 -27.523 1.00 93.38 108 VAL A CA 1
ATOM 856 C C . VAL A 1 108 ? 23.989 0.411 -27.582 1.00 93.38 108 VAL A C 1
ATOM 858 O O . VAL A 1 108 ? 24.918 0.427 -28.388 1.00 93.38 108 VAL A O 1
ATOM 861 N N . PHE A 1 109 ? 23.793 1.409 -26.721 1.00 90.75 109 PHE A N 1
ATOM 862 C CA . PHE A 1 109 ? 24.651 2.590 -26.670 1.00 90.75 109 PHE A CA 1
ATOM 863 C C . PHE A 1 109 ? 26.083 2.252 -26.225 1.00 90.75 109 PHE A C 1
ATOM 865 O O . PHE A 1 109 ? 27.045 2.783 -26.784 1.00 90.75 109 PHE A O 1
ATOM 872 N N . ASN A 1 110 ? 26.247 1.341 -25.263 1.00 87.75 110 ASN A N 1
ATOM 873 C CA . ASN A 1 110 ? 27.563 0.857 -24.836 1.00 87.75 110 ASN A CA 1
ATOM 874 C C . ASN A 1 110 ? 28.251 0.015 -25.926 1.00 87.75 110 ASN A C 1
ATOM 876 O O . ASN A 1 110 ? 29.422 0.245 -26.221 1.00 87.75 110 ASN A O 1
ATOM 880 N N . LEU A 1 111 ? 27.524 -0.890 -26.590 1.00 88.50 111 LEU A N 1
ATOM 881 C CA . LEU A 1 111 ? 28.060 -1.701 -27.690 1.00 88.50 111 LEU A CA 1
ATOM 882 C C . LEU A 1 111 ? 28.469 -0.843 -28.893 1.00 88.50 111 LEU A C 1
ATOM 884 O O . LEU A 1 111 ? 29.526 -1.072 -29.475 1.00 88.50 111 LEU A O 1
ATOM 888 N N . ARG A 1 112 ? 27.685 0.187 -29.243 1.00 83.56 112 ARG A N 1
ATOM 889 C CA . ARG A 1 112 ? 28.035 1.138 -30.312 1.00 83.56 112 ARG A CA 1
ATOM 890 C C . ARG A 1 112 ? 29.298 1.935 -29.986 1.00 83.56 112 ARG A C 1
ATOM 892 O O . ARG A 1 112 ? 30.138 2.103 -30.866 1.00 83.56 112 ARG A O 1
ATOM 899 N N . ARG A 1 113 ? 29.463 2.387 -28.735 1.00 79.31 113 ARG A N 1
ATOM 900 C CA . ARG A 1 113 ? 30.702 3.046 -28.282 1.00 79.31 113 ARG A CA 1
ATOM 901 C C . ARG A 1 113 ? 31.907 2.108 -28.368 1.00 79.31 113 ARG A C 1
ATOM 903 O O . ARG A 1 113 ? 32.940 2.514 -28.893 1.00 79.31 113 ARG A O 1
ATOM 910 N N . GLY A 1 114 ? 31.756 0.855 -27.938 1.00 73.88 114 GLY A N 1
ATOM 911 C CA . GLY A 1 114 ? 32.800 -0.165 -28.064 1.00 73.88 114 GLY A CA 1
ATOM 912 C C . GLY A 1 114 ? 33.178 -0.451 -29.520 1.00 73.88 114 GLY A C 1
ATOM 913 O O . GLY A 1 114 ? 34.356 -0.440 -29.862 1.00 73.88 114 GLY A O 1
ATOM 914 N N . LEU A 1 115 ? 32.193 -0.624 -30.405 1.00 74.38 115 LEU A N 1
ATOM 915 C CA . LEU A 1 115 ? 32.438 -0.912 -31.819 1.00 74.38 115 LEU A CA 1
ATOM 916 C C . LEU A 1 115 ? 33.099 0.270 -32.548 1.00 74.38 115 LEU A C 1
ATOM 918 O O . LEU A 1 115 ? 34.010 0.062 -33.347 1.00 74.38 115 LEU A O 1
ATOM 922 N N . HIS A 1 116 ? 32.696 1.509 -32.246 1.00 70.12 116 HIS A N 1
ATOM 923 C CA . HIS A 1 116 ? 33.351 2.705 -32.785 1.00 70.12 116 HIS A CA 1
ATOM 924 C C . HIS A 1 116 ? 34.800 2.829 -32.289 1.00 70.12 116 HIS A C 1
ATOM 926 O O . HIS A 1 116 ? 35.691 3.156 -33.071 1.00 70.12 116 HIS A O 1
ATOM 932 N N . PHE A 1 117 ? 35.060 2.515 -31.016 1.00 70.31 117 PHE A N 1
ATOM 933 C CA . PHE A 1 117 ? 36.414 2.497 -30.459 1.00 70.31 117 PHE A CA 1
ATOM 934 C C . PHE A 1 117 ? 37.301 1.434 -31.126 1.00 70.31 117 PHE A C 1
ATOM 936 O O . PHE A 1 117 ? 38.413 1.748 -31.545 1.00 70.31 117 PHE A O 1
ATOM 943 N N . VAL A 1 118 ? 36.799 0.206 -31.299 1.00 68.44 118 VAL A N 1
ATOM 944 C CA . VAL A 1 118 ? 37.529 -0.885 -31.969 1.00 68.44 118 VAL A CA 1
ATOM 945 C C . VAL A 1 118 ? 37.783 -0.561 -33.440 1.00 68.44 118 VAL A C 1
ATOM 947 O O . VAL A 1 118 ? 38.900 -0.742 -33.915 1.00 68.44 118 VAL A O 1
ATOM 950 N N . SER A 1 119 ? 36.785 -0.032 -34.153 1.00 69.38 119 SER A N 1
ATOM 951 C CA . SER A 1 119 ? 36.929 0.378 -35.555 1.00 69.38 119 SER A CA 1
ATOM 952 C C . SER A 1 119 ? 37.980 1.481 -35.713 1.00 69.38 119 SER A C 1
ATOM 954 O O . SER A 1 119 ? 38.899 1.352 -36.521 1.00 69.38 119 SER A O 1
ATOM 956 N N . HIS A 1 120 ? 37.931 2.522 -34.873 1.00 60.66 120 HIS A N 1
ATOM 957 C CA . HIS A 1 120 ? 38.911 3.608 -34.899 1.00 60.66 120 HIS A CA 1
ATOM 958 C C . HIS A 1 120 ? 40.321 3.140 -34.494 1.00 60.66 120 HIS A C 1
ATOM 960 O O . HIS A 1 120 ? 41.305 3.567 -35.097 1.00 60.66 120 HIS A O 1
ATOM 966 N N . TRP A 1 121 ? 40.449 2.236 -33.515 1.00 57.66 121 TRP A N 1
ATOM 967 C CA . TRP A 1 121 ? 41.736 1.632 -33.152 1.00 57.66 121 TRP A CA 1
ATOM 968 C C . TRP A 1 121 ? 42.292 0.747 -34.277 1.00 57.66 121 TRP A C 1
ATOM 970 O O . TRP A 1 121 ? 43.471 0.862 -34.602 1.00 57.66 121 TRP A O 1
ATOM 980 N N . SER A 1 122 ? 41.445 -0.058 -34.927 1.00 63.66 122 SER A N 1
ATOM 981 C CA . SER A 1 122 ? 41.819 -0.926 -36.051 1.00 63.66 122 SER A CA 1
ATOM 982 C C . SER A 1 122 ? 42.233 -0.137 -37.295 1.00 63.66 122 SER A C 1
ATOM 984 O O . SER A 1 122 ? 43.201 -0.502 -37.957 1.00 63.66 122 SER A O 1
ATOM 986 N N . LEU A 1 123 ? 41.538 0.957 -37.624 1.00 60.72 123 LEU A N 1
ATOM 987 C CA . LEU A 1 123 ? 41.941 1.875 -38.696 1.00 60.72 123 LEU A CA 1
ATOM 988 C C . LEU A 1 123 ? 43.283 2.537 -38.365 1.00 60.72 123 LEU A C 1
ATOM 990 O O . LEU A 1 123 ? 44.175 2.602 -39.204 1.00 60.72 123 LEU A O 1
ATOM 994 N N . ARG A 1 124 ? 43.469 2.984 -37.119 1.00 59.62 124 ARG A N 1
ATOM 995 C CA . ARG A 1 124 ? 44.704 3.656 -36.699 1.00 59.62 124 ARG A CA 1
ATOM 996 C C . ARG A 1 124 ? 45.907 2.713 -36.621 1.00 59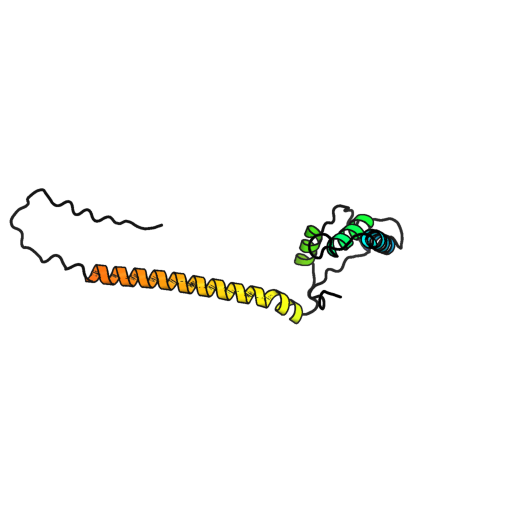.62 124 ARG A C 1
ATOM 998 O O . ARG A 1 124 ? 47.019 3.160 -36.878 1.00 59.62 124 ARG A O 1
ATOM 1005 N N . SER A 1 125 ? 45.704 1.435 -36.300 1.00 58.59 125 SER A N 1
ATOM 1006 C CA . SER A 1 125 ? 46.766 0.423 -36.309 1.00 58.59 125 SER A CA 1
ATOM 1007 C C . SER A 1 125 ? 47.149 -0.018 -37.725 1.00 58.59 125 SER A C 1
ATOM 1009 O O . SER A 1 125 ? 48.328 -0.233 -37.982 1.00 58.59 125 SER A O 1
ATOM 1011 N N . SER A 1 126 ? 46.195 -0.079 -38.660 1.00 59.56 126 SER A N 1
ATOM 1012 C CA . SER A 1 126 ? 46.459 -0.417 -40.071 1.00 59.56 126 SER A CA 1
ATOM 1013 C C . SER A 1 126 ? 47.017 0.750 -40.899 1.00 59.56 126 SER A C 1
ATOM 1015 O O . SER A 1 126 ? 47.693 0.521 -41.899 1.00 59.56 126 SER A O 1
ATOM 1017 N N . LEU A 1 127 ? 46.803 1.996 -40.461 1.00 57.56 127 LEU A N 1
ATOM 1018 C CA . LEU A 1 127 ? 47.427 3.202 -41.023 1.00 57.56 127 LEU A CA 1
ATOM 1019 C C . LEU A 1 127 ? 48.820 3.506 -40.450 1.00 57.56 127 LEU A C 1
ATOM 1021 O O . LEU A 1 127 ? 49.478 4.413 -40.957 1.00 57.56 127 LEU A O 1
ATOM 1025 N N . CYS A 1 128 ? 49.290 2.782 -39.425 1.00 50.06 128 CYS A N 1
ATOM 1026 C CA . CYS A 1 128 ? 50.705 2.819 -39.059 1.00 50.06 128 CYS A CA 1
ATOM 1027 C C . CYS A 1 128 ? 51.490 2.107 -40.167 1.00 50.06 128 CYS A C 1
ATOM 1029 O O . CYS A 1 128 ? 51.362 0.889 -40.305 1.00 50.06 128 CYS A O 1
ATOM 1031 N N . PRO A 1 129 ? 52.310 2.818 -40.960 1.00 53.69 129 PRO A N 1
ATOM 1032 C CA . PRO A 1 129 ? 53.179 2.153 -41.911 1.00 53.69 129 PRO A CA 1
ATOM 1033 C C . PRO A 1 129 ? 54.101 1.237 -41.108 1.00 53.69 129 PRO A C 1
ATOM 1035 O O . PRO A 1 129 ? 54.695 1.681 -40.121 1.00 53.69 129 PRO A O 1
ATOM 1038 N N . LEU A 1 130 ? 54.227 -0.028 -41.524 1.00 57.44 130 LEU A N 1
ATOM 1039 C CA . LEU A 1 130 ? 55.332 -0.876 -41.080 1.00 57.44 130 LEU A CA 1
ATOM 1040 C C . LEU A 1 130 ? 56.613 -0.034 -41.152 1.00 57.44 130 LEU A C 1
ATOM 1042 O O . LEU A 1 130 ? 56.816 0.622 -42.184 1.00 57.44 130 LEU A O 1
ATOM 1046 N N . PRO A 1 131 ? 57.453 -0.006 -40.099 1.00 50.72 131 PRO A N 1
ATOM 1047 C CA . PRO A 1 131 ? 58.734 0.667 -40.187 1.00 50.72 131 PRO A CA 1
ATOM 1048 C C . PRO A 1 131 ? 59.457 0.053 -41.380 1.00 50.72 131 PRO A C 1
ATOM 1050 O O . PRO A 1 131 ? 59.809 -1.127 -41.380 1.00 50.72 131 PRO A O 1
ATOM 1053 N N . ARG A 1 132 ? 59.577 0.841 -42.452 1.00 54.16 132 ARG A N 1
ATOM 1054 C CA . ARG A 1 132 ? 60.354 0.463 -43.623 1.00 54.16 132 ARG A CA 1
ATOM 1055 C C . ARG A 1 132 ? 61.740 0.177 -43.068 1.00 54.16 132 ARG A C 1
ATOM 1057 O O . ARG A 1 132 ? 62.293 1.040 -42.390 1.00 54.16 132 ARG A O 1
ATOM 1064 N N . LEU A 1 133 ? 62.220 -1.049 -43.261 1.00 47.94 133 LEU A N 1
ATOM 1065 C CA . LEU A 1 133 ? 63.504 -1.515 -42.757 1.00 47.94 133 LEU A CA 1
ATOM 1066 C C . LEU A 1 133 ? 64.595 -0.640 -43.389 1.00 47.94 133 LEU A C 1
ATOM 1068 O O . LEU A 1 133 ? 65.079 -0.923 -44.481 1.00 47.94 133 LEU A O 1
ATOM 1072 N N . VAL A 1 134 ? 64.910 0.486 -42.752 1.00 53.19 134 VAL A N 1
ATOM 1073 C CA . VAL A 1 134 ? 66.064 1.300 -43.107 1.00 53.19 134 VAL A CA 1
ATOM 1074 C C . VAL A 1 134 ? 67.247 0.511 -42.586 1.00 53.19 134 VAL A C 1
ATOM 1076 O O . VAL A 1 134 ? 67.466 0.405 -41.380 1.00 53.19 134 VAL A O 1
ATOM 1079 N N . THR A 1 135 ? 67.955 -0.131 -43.507 1.00 45.69 135 THR A N 1
ATOM 1080 C CA . THR A 1 135 ? 69.225 -0.788 -43.229 1.00 45.69 135 THR A CA 1
ATOM 1081 C C . THR A 1 135 ? 70.152 0.226 -42.572 1.00 45.69 135 THR A C 1
ATOM 1083 O O . THR A 1 135 ? 70.463 1.266 -43.151 1.00 45.69 135 THR A O 1
ATOM 1086 N N . HIS A 1 136 ? 70.518 -0.080 -41.332 1.00 40.62 136 HIS A N 1
ATOM 1087 C CA . HIS A 1 136 ? 71.381 0.695 -40.457 1.00 40.62 136 HIS A CA 1
ATOM 1088 C C . HIS A 1 136 ? 72.623 1.251 -41.165 1.00 40.62 136 HIS A C 1
ATOM 1090 O O . HIS A 1 136 ? 73.465 0.487 -41.629 1.00 40.62 136 HIS A O 1
ATOM 1096 N N . THR A 1 137 ? 72.817 2.565 -41.064 1.00 44.22 137 THR A N 1
ATOM 1097 C CA . THR A 1 137 ? 74.153 3.148 -40.897 1.00 44.22 137 THR A CA 1
ATOM 1098 C C . THR A 1 137 ? 74.117 4.148 -39.739 1.00 44.22 137 THR A C 1
ATOM 1100 O O . THR A 1 137 ? 73.695 5.283 -39.913 1.00 44.22 137 THR A O 1
ATOM 1103 N N . HIS A 1 138 ? 74.569 3.659 -38.576 1.00 41.00 138 HIS A N 1
ATOM 1104 C CA . HIS A 1 138 ? 75.030 4.341 -37.352 1.00 41.00 138 HIS A CA 1
ATOM 1105 C C . HIS A 1 138 ? 74.090 5.260 -36.526 1.00 41.00 138 HIS A C 1
ATOM 1107 O O . HIS A 1 138 ? 73.285 6.002 -37.078 1.00 41.00 138 HIS A O 1
ATOM 1113 N N . PRO A 1 139 ? 74.189 5.221 -35.173 1.00 47.44 139 PRO A N 1
ATOM 1114 C CA . PRO A 1 139 ? 73.259 5.899 -34.272 1.00 47.44 139 PRO A CA 1
ATOM 1115 C C . PRO A 1 139 ? 73.705 7.333 -33.935 1.00 47.44 139 PRO A C 1
ATOM 1117 O O . PRO A 1 139 ? 74.874 7.573 -33.641 1.00 47.44 139 PRO A O 1
ATOM 1120 N N . GLY A 1 140 ? 72.752 8.265 -33.910 1.00 46.19 140 GLY A N 1
ATOM 1121 C CA . GLY A 1 140 ? 72.865 9.569 -33.246 1.00 46.19 140 GL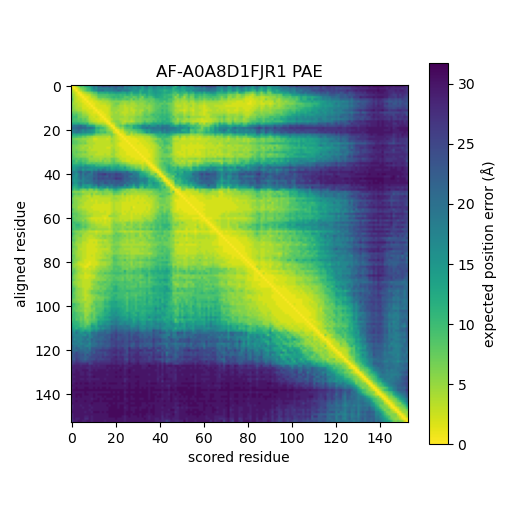Y A CA 1
ATOM 1122 C C . GLY A 1 140 ? 71.851 9.651 -32.093 1.00 46.19 140 GLY A C 1
ATOM 1123 O O . GLY A 1 140 ? 70.787 9.033 -32.196 1.00 46.19 140 GLY A O 1
ATOM 1124 N N . PRO A 1 141 ? 72.152 10.344 -30.980 1.00 50.34 141 PRO A N 1
ATOM 1125 C CA . PRO A 1 141 ? 71.342 10.289 -29.775 1.00 50.34 141 PRO A CA 1
ATOM 1126 C C . PRO A 1 141 ? 70.268 11.370 -29.828 1.00 50.34 141 PRO A C 1
ATOM 1128 O O . PRO A 1 141 ? 70.465 12.402 -29.226 1.00 50.34 141 PRO A O 1
ATOM 1131 N N . ASP A 1 142 ? 69.171 11.157 -30.553 1.00 51.75 142 ASP A N 1
ATOM 1132 C CA . ASP A 1 142 ? 67.959 11.983 -30.439 1.00 51.75 142 ASP A CA 1
ATOM 1133 C C . ASP A 1 142 ? 66.807 11.308 -31.191 1.00 51.75 142 ASP A C 1
ATOM 1135 O O . ASP A 1 142 ? 66.687 11.420 -32.407 1.00 51.75 142 ASP A O 1
ATOM 1139 N N . THR A 1 143 ? 65.952 10.561 -30.490 1.00 43.66 143 THR A N 1
ATOM 1140 C 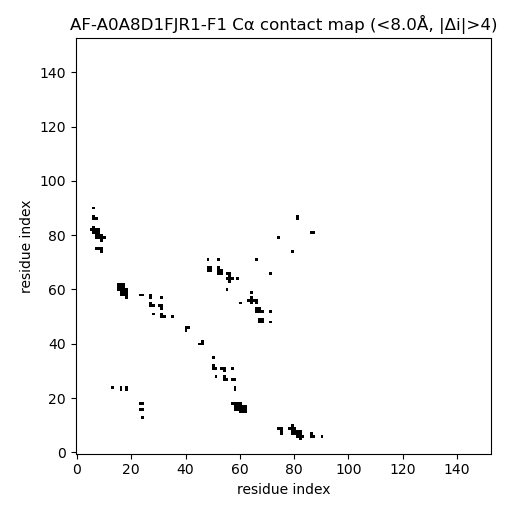CA . THR A 1 143 ? 64.553 10.315 -30.902 1.00 43.66 143 THR A CA 1
ATOM 1141 C C . THR A 1 143 ? 63.770 9.706 -29.740 1.00 43.66 143 THR A C 1
ATOM 1143 O O . THR A 1 143 ? 63.461 8.518 -29.673 1.00 43.66 143 THR A O 1
ATOM 1146 N N . LEU A 1 144 ? 63.411 10.576 -28.798 1.00 49.94 144 LEU A N 1
ATOM 1147 C CA . LEU A 1 144 ? 62.291 10.378 -27.885 1.00 49.94 144 LEU A CA 1
ATOM 1148 C C . LEU A 1 144 ? 60.992 10.290 -28.705 1.00 49.94 144 LEU A C 1
ATOM 1150 O O . LEU A 1 144 ? 60.345 11.302 -28.960 1.00 49.94 144 LEU A O 1
ATOM 1154 N N . CYS A 1 145 ? 60.571 9.089 -29.109 1.00 41.38 145 CYS A N 1
ATOM 1155 C CA . CYS A 1 145 ? 59.188 8.871 -29.536 1.00 41.38 145 CYS A CA 1
ATOM 1156 C C . CYS A 1 145 ? 58.329 8.530 -28.313 1.00 41.38 145 CYS A C 1
ATOM 1158 O O . CYS A 1 145 ? 57.882 7.403 -28.112 1.00 41.38 145 CYS A O 1
ATOM 1160 N N . TRP A 1 146 ? 58.098 9.543 -27.477 1.00 40.00 146 TRP A N 1
ATOM 1161 C CA . TRP A 1 146 ? 56.936 9.565 -26.600 1.00 40.00 146 TRP A CA 1
ATOM 1162 C C . TRP A 1 146 ? 55.679 9.608 -27.473 1.00 40.00 146 TRP A C 1
ATOM 1164 O O . TRP A 1 146 ? 55.360 10.638 -28.062 1.00 40.00 146 TRP A O 1
ATOM 1174 N N . LYS A 1 147 ? 54.918 8.514 -27.516 1.00 37.53 147 LYS A N 1
ATOM 1175 C CA . LYS A 1 147 ? 53.470 8.573 -27.757 1.00 37.53 147 LYS A CA 1
ATOM 1176 C C . LYS A 1 147 ? 52.747 7.728 -26.718 1.00 37.53 147 LYS A C 1
ATOM 1178 O O . LYS A 1 147 ? 52.337 6.604 -26.969 1.00 37.53 147 LYS A O 1
ATOM 1183 N N . SER A 1 148 ? 52.649 8.334 -25.536 1.00 41.03 148 SER A N 1
ATOM 1184 C CA . SER A 1 148 ? 51.483 8.356 -24.647 1.00 41.03 148 SER A CA 1
ATOM 1185 C C . SER A 1 148 ? 50.420 7.283 -24.928 1.00 41.03 148 SER A C 1
ATOM 1187 O O . SER A 1 148 ? 49.518 7.485 -25.744 1.00 41.03 148 SER A O 1
ATOM 1189 N N . LEU A 1 149 ? 50.487 6.167 -24.196 1.00 44.28 149 LEU A N 1
ATOM 1190 C CA . LEU A 1 149 ? 49.288 5.418 -23.833 1.00 44.28 149 LEU A CA 1
ATOM 1191 C C . LEU A 1 149 ? 48.520 6.265 -22.812 1.00 44.28 149 LEU A C 1
ATOM 1193 O O . LEU A 1 149 ? 48.878 6.306 -21.640 1.00 44.28 149 LEU A O 1
ATOM 1197 N N . SER A 1 150 ? 47.470 6.947 -23.252 1.00 45.34 150 SER A N 1
ATOM 1198 C CA . SER A 1 150 ? 46.484 7.541 -22.348 1.00 45.34 150 SER A CA 1
ATOM 1199 C C . SER A 1 150 ? 45.203 6.717 -22.455 1.00 45.34 150 SER A C 1
ATOM 1201 O O . SER A 1 150 ? 44.462 6.831 -23.429 1.00 45.34 150 SER A O 1
ATOM 1203 N N . PHE A 1 151 ? 44.990 5.838 -21.474 1.00 39.69 151 PHE A N 1
ATOM 1204 C CA . PHE A 1 151 ? 43.711 5.178 -21.206 1.00 39.69 151 PHE A CA 1
ATOM 1205 C C . PHE A 1 151 ? 42.726 6.207 -20.628 1.00 39.69 151 PHE A C 1
ATOM 1207 O O . PHE A 1 151 ? 43.127 6.943 -19.724 1.00 39.69 151 PHE A O 1
ATOM 1214 N N . PRO A 1 152 ? 41.456 6.263 -21.062 1.00 58.25 152 PRO A N 1
ATOM 1215 C CA . PRO A 1 152 ? 40.423 6.926 -20.284 1.00 58.25 152 PRO A CA 1
ATOM 1216 C C . PRO A 1 152 ? 39.739 5.918 -19.345 1.00 58.25 152 PRO A C 1
ATOM 1218 O O . PRO A 1 152 ? 39.376 4.816 -19.766 1.00 58.25 152 PRO A O 1
ATOM 1221 N N . LEU A 1 153 ? 39.611 6.323 -18.078 1.00 39.88 153 LEU A N 1
ATOM 1222 C CA . LEU A 1 153 ? 38.630 5.822 -17.107 1.00 39.88 153 LEU A CA 1
ATOM 1223 C C . LEU A 1 153 ? 37.207 6.193 -17.547 1.00 39.88 153 LEU A C 1
ATOM 1225 O O . LEU A 1 153 ? 37.051 7.278 -18.156 1.00 39.88 153 LEU A O 1
#

Mean predicted aligned error: 15.03 Å